Protein AF-A0A5C7KZ24-F1 (afdb_monomer_lite)

pLDDT: mean 74.96, std 17.23, range [33.22, 96.62]

Radius of gyration: 14.57 Å; chains: 1; bounding box: 36×38×44 Å

Sequence (135 aa):
MTCDTPQAEVAQVVAQASEWWYISRRVARPVKNMIWTRPRSLPNDPIPPRANAVFEVMHLDLKQLAEVFGSAEDQPSHYTDLGGCDIDNEEKWAKLAEFTGKVIHLIYYSDQMQVGTWTELAVYHPDGRVEKKQK

Secondary structure (DSSP, 8-state):
------HHHHHHHHHH-SEEEEE---SSS----EEESS----TTSPPPPBHHHHHHHTT--HHHHHHHHT--TT----GGG-S---TT-HHHHHHHHHHHT-EEEEEEEE-TTSS-EEEEEEEE-TTS-EEE---

Structure (mmCIF, N/CA/C/O backbone):
data_AF-A0A5C7KZ24-F1
#
_entry.id   AF-A0A5C7KZ24-F1
#
loop_
_atom_site.group_PDB
_atom_site.id
_atom_site.type_symbol
_atom_site.label_atom_id
_atom_site.label_alt_id
_atom_site.label_comp_id
_atom_site.label_asym_id
_atom_site.label_entity_id
_atom_site.label_seq_id
_atom_site.pdbx_PDB_ins_code
_atom_site.Cartn_x
_atom_site.Cartn_y
_atom_site.Cartn_z
_atom_site.occupancy
_atom_site.B_iso_or_equiv
_atom_site.auth_seq_id
_atom_site.auth_comp_id
_atom_site.auth_asym_id
_atom_site.auth_atom_id
_atom_site.pdbx_PDB_model_num
ATOM 1 N N . MET A 1 1 ? 11.135 -7.650 -29.424 1.00 33.22 1 MET A N 1
ATOM 2 C CA . MET A 1 1 ? 9.804 -7.115 -29.075 1.00 33.22 1 MET A CA 1
ATOM 3 C C . MET A 1 1 ? 9.648 -7.263 -27.574 1.00 33.22 1 MET A C 1
ATOM 5 O O . MET A 1 1 ? 9.339 -8.350 -27.112 1.00 33.22 1 MET A O 1
ATOM 9 N N . THR A 1 2 ? 9.999 -6.235 -26.805 1.00 37.22 2 THR A N 1
ATOM 10 C CA . THR A 1 2 ? 9.707 -6.197 -25.370 1.00 37.22 2 THR A CA 1
ATOM 11 C C . THR A 1 2 ? 8.278 -5.703 -25.228 1.00 37.22 2 THR A C 1
ATOM 13 O O . THR A 1 2 ? 7.952 -4.605 -25.669 1.00 37.22 2 THR A O 1
ATOM 16 N N . CYS A 1 3 ? 7.401 -6.553 -24.700 1.00 37.22 3 CYS A N 1
ATOM 17 C CA . CYS A 1 3 ? 6.069 -6.149 -24.275 1.00 37.22 3 CYS A CA 1
ATOM 18 C C . CYS A 1 3 ? 6.223 -5.244 -23.047 1.00 37.22 3 CYS A C 1
ATOM 20 O O . CYS A 1 3 ? 6.086 -5.700 -21.915 1.00 37.22 3 CYS A O 1
ATOM 22 N N . ASP A 1 4 ? 6.558 -3.973 -23.271 1.00 44.28 4 ASP A N 1
ATOM 23 C CA . ASP A 1 4 ? 6.357 -2.909 -22.294 1.00 44.28 4 ASP A CA 1
ATOM 24 C C . ASP A 1 4 ? 4.848 -2.771 -22.103 1.00 44.28 4 ASP A C 1
ATOM 26 O O . ASP A 1 4 ? 4.179 -2.018 -22.807 1.00 44.28 4 ASP A O 1
ATOM 30 N N . THR A 1 5 ? 4.291 -3.573 -21.195 1.00 55.22 5 THR A N 1
ATOM 31 C CA . THR A 1 5 ? 2.925 -3.346 -20.723 1.00 55.22 5 THR A CA 1
ATOM 32 C C . THR A 1 5 ? 2.914 -1.933 -20.142 1.00 55.22 5 THR A C 1
ATOM 34 O O . THR A 1 5 ? 3.712 -1.662 -19.234 1.00 55.22 5 THR A O 1
ATOM 37 N N . PRO A 1 6 ? 2.099 -1.006 -20.673 1.00 67.69 6 PRO A N 1
ATOM 38 C CA . PRO A 1 6 ? 2.068 0.362 -20.189 1.00 67.69 6 PRO A CA 1
ATOM 39 C C . PRO A 1 6 ? 1.870 0.368 -18.674 1.00 67.69 6 PRO A C 1
ATOM 41 O O . PRO A 1 6 ? 0.992 -0.315 -18.151 1.00 67.69 6 PRO A O 1
ATOM 44 N N . GLN A 1 7 ? 2.669 1.155 -17.952 1.00 72.62 7 GLN A N 1
ATOM 45 C CA . GLN A 1 7 ? 2.581 1.269 -16.488 1.00 72.62 7 GLN A CA 1
ATOM 46 C C . GLN A 1 7 ? 1.152 1.589 -15.999 1.00 72.62 7 GLN A C 1
ATOM 48 O O . GLN A 1 7 ? 0.791 1.204 -14.891 1.00 72.62 7 GLN A O 1
ATOM 53 N N . ALA A 1 8 ? 0.333 2.230 -16.840 1.00 73.81 8 ALA A N 1
ATOM 54 C CA . ALA A 1 8 ? -1.083 2.489 -16.590 1.00 73.81 8 ALA A CA 1
ATOM 55 C C . ALA A 1 8 ? -1.947 1.212 -16.544 1.00 73.81 8 ALA A C 1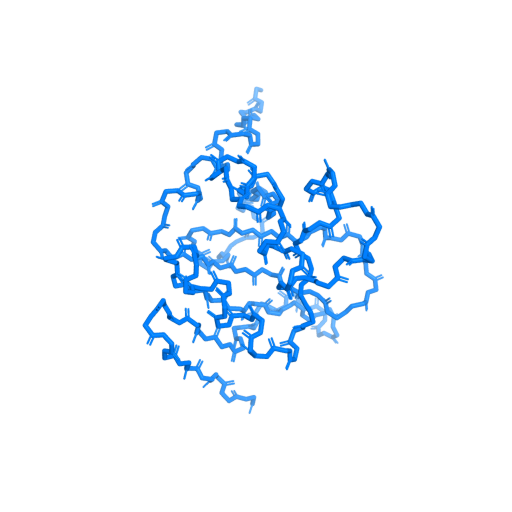
ATOM 57 O O . ALA A 1 8 ? -2.790 1.083 -15.661 1.00 73.81 8 ALA A O 1
ATOM 58 N N . GLU A 1 9 ? -1.720 0.239 -17.433 1.00 82.38 9 GLU A N 1
ATOM 59 C CA . GLU A 1 9 ? -2.468 -1.028 -17.431 1.00 82.38 9 GLU A CA 1
ATOM 60 C C . GLU A 1 9 ? -2.136 -1.855 -16.185 1.00 82.38 9 GLU A C 1
ATOM 62 O O . GLU A 1 9 ? -3.025 -2.401 -15.532 1.00 82.38 9 GLU A O 1
ATOM 67 N N . VAL A 1 10 ? -0.860 -1.884 -15.789 1.00 84.94 10 VAL A N 1
ATOM 68 C CA . VAL A 1 10 ? -0.446 -2.580 -14.563 1.00 84.94 10 VAL A CA 1
ATOM 69 C C . VAL A 1 10 ? -0.987 -1.866 -13.318 1.00 84.94 10 VAL A C 1
ATOM 71 O O . VAL A 1 10 ? -1.427 -2.527 -12.378 1.00 84.94 10 VAL A O 1
ATOM 74 N N . ALA A 1 11 ? -1.024 -0.528 -13.317 1.00 87.62 11 ALA A N 1
ATOM 75 C CA . ALA A 1 11 ? -1.650 0.255 -12.251 1.00 87.62 11 ALA A CA 1
ATOM 76 C C . ALA A 1 11 ? -3.149 -0.041 -12.119 1.00 87.62 11 ALA A C 1
ATOM 78 O O . ALA A 1 11 ? -3.628 -0.193 -11.000 1.00 87.62 11 ALA A O 1
ATOM 79 N N . GLN A 1 12 ? -3.869 -0.209 -13.233 1.00 90.44 12 GLN A N 1
ATOM 80 C CA . GLN A 1 12 ? -5.284 -0.586 -13.231 1.00 90.44 12 GLN A CA 1
ATOM 81 C C . GLN A 1 12 ? -5.524 -1.961 -12.603 1.00 90.44 12 GLN A C 1
ATOM 83 O O . GLN A 1 12 ? -6.438 -2.110 -11.790 1.00 90.44 12 GLN A O 1
ATOM 88 N N . VAL A 1 13 ? -4.692 -2.950 -12.936 1.00 90.75 13 VAL A N 1
ATOM 89 C CA . VAL A 1 13 ? -4.774 -4.293 -12.339 1.00 90.75 13 VAL A CA 1
ATOM 90 C C . VAL A 1 13 ? -4.512 -4.232 -10.834 1.00 90.75 13 VAL A C 1
ATOM 92 O O . VAL A 1 13 ? -5.264 -4.803 -10.047 1.00 90.75 13 VAL A O 1
ATOM 95 N N . VAL A 1 14 ? -3.476 -3.501 -10.415 1.00 90.94 14 VAL A N 1
ATOM 96 C CA . VAL A 1 14 ? -3.149 -3.337 -8.992 1.00 90.94 14 VAL A CA 1
ATOM 97 C C . VAL A 1 14 ? -4.254 -2.583 -8.245 1.00 90.94 14 VAL A C 1
ATOM 99 O O . VAL A 1 14 ? -4.647 -3.000 -7.159 1.00 90.94 14 VAL A O 1
ATOM 102 N N . ALA A 1 15 ? -4.821 -1.530 -8.836 1.00 91.69 15 ALA A N 1
ATOM 103 C CA . ALA A 1 15 ? -5.935 -0.768 -8.272 1.00 91.69 15 ALA A CA 1
ATOM 104 C C . ALA A 1 15 ? -7.182 -1.634 -8.017 1.00 91.69 15 ALA A C 1
ATOM 106 O O . ALA A 1 15 ? -7.913 -1.409 -7.051 1.00 91.69 15 ALA A O 1
ATOM 107 N N . GLN A 1 16 ? -7.423 -2.642 -8.858 1.00 93.62 16 GLN A N 1
ATOM 108 C CA . GLN A 1 16 ? -8.560 -3.558 -8.729 1.00 93.62 16 GLN A CA 1
ATOM 109 C C . GLN A 1 16 ? -8.308 -4.709 -7.746 1.00 93.62 16 GLN A C 1
ATOM 111 O O . GLN A 1 16 ? -9.269 -5.267 -7.220 1.00 93.62 16 GLN A O 1
ATOM 116 N N . ALA A 1 17 ? -7.050 -5.048 -7.456 1.00 94.00 17 ALA A N 1
ATOM 117 C CA . ALA A 1 17 ? -6.717 -6.116 -6.517 1.00 94.00 17 ALA A CA 1
ATOM 118 C C . ALA A 1 17 ? -7.213 -5.801 -5.097 1.00 94.00 17 ALA A C 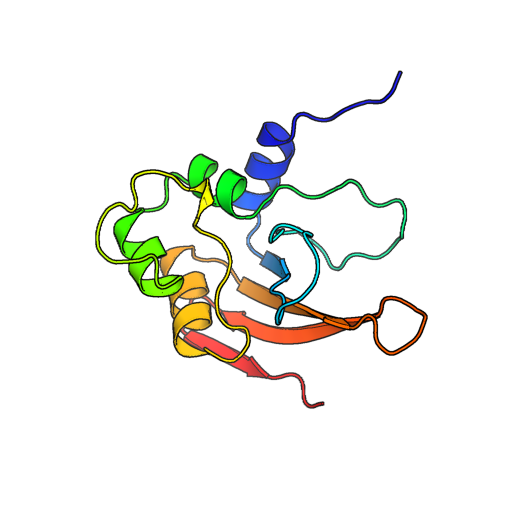1
ATOM 120 O O . ALA A 1 17 ? -7.207 -4.644 -4.683 1.00 94.00 17 ALA A O 1
ATOM 121 N N . SER A 1 18 ? -7.640 -6.818 -4.348 1.00 94.56 18 SER A N 1
ATOM 122 C CA . SER A 1 18 ? -8.035 -6.689 -2.935 1.00 94.56 18 SER A CA 1
ATOM 123 C C . SER A 1 18 ? -6.839 -6.618 -1.984 1.00 94.56 18 SER A C 1
ATOM 125 O O . SER A 1 18 ? -6.961 -6.084 -0.884 1.00 94.56 18 SER A O 1
ATOM 127 N N . GLU A 1 19 ? -5.692 -7.144 -2.413 1.00 95.12 19 GLU A N 1
ATOM 128 C CA . GLU A 1 19 ? -4.468 -7.263 -1.622 1.00 95.12 19 GLU A CA 1
ATOM 129 C C . GLU A 1 19 ? -3.306 -6.553 -2.316 1.00 95.12 19 GLU A C 1
ATOM 131 O O . GLU A 1 19 ? -3.078 -6.714 -3.521 1.00 95.12 19 GLU A O 1
ATOM 136 N N . TRP A 1 20 ? -2.570 -5.770 -1.534 1.00 93.50 20 TRP A N 1
ATOM 137 C CA . TRP A 1 20 ? -1.458 -4.937 -1.959 1.00 93.50 20 TRP A CA 1
ATOM 138 C C . TRP A 1 20 ? -0.197 -5.301 -1.195 1.00 93.50 20 TRP A C 1
ATOM 140 O O . TRP A 1 20 ? -0.142 -5.155 0.019 1.00 93.50 20 TRP A O 1
ATOM 150 N N . TRP A 1 21 ? 0.861 -5.671 -1.908 1.00 90.88 21 TRP A N 1
ATOM 151 C CA . TRP A 1 21 ? 2.204 -5.764 -1.341 1.00 90.88 21 TRP A CA 1
ATOM 152 C C . TRP A 1 21 ? 2.893 -4.438 -1.585 1.00 90.88 21 TRP A C 1
ATOM 154 O O . TRP A 1 21 ? 3.238 -4.116 -2.718 1.00 90.88 21 TRP A O 1
ATOM 164 N N . TYR A 1 22 ? 3.029 -3.644 -0.532 1.00 89.00 22 TYR A N 1
ATOM 165 C CA . TYR A 1 22 ? 3.473 -2.264 -0.605 1.00 89.00 22 TYR A CA 1
ATOM 166 C C . TYR A 1 22 ? 4.897 -2.155 -0.079 1.00 89.00 22 TYR A C 1
ATOM 168 O O . TYR A 1 22 ? 5.145 -2.414 1.097 1.00 89.00 22 TYR A O 1
ATOM 176 N N . ILE A 1 23 ? 5.842 -1.715 -0.911 1.00 81.75 23 ILE A N 1
ATOM 177 C CA . ILE A 1 23 ? 7.179 -1.388 -0.401 1.00 81.75 23 ILE A CA 1
ATOM 178 C C . ILE A 1 23 ? 7.205 0.044 0.097 1.00 81.75 23 ILE A C 1
ATOM 180 O O . ILE A 1 23 ? 7.054 0.976 -0.698 1.00 81.75 23 ILE A O 1
ATOM 184 N N . SER A 1 24 ? 7.530 0.196 1.379 1.00 69.81 24 SER A N 1
ATOM 185 C CA . SER A 1 24 ? 8.022 1.454 1.934 1.00 69.81 24 SER A CA 1
ATOM 186 C C . SER A 1 24 ? 9.515 1.354 2.232 1.00 69.81 24 SER A C 1
ATOM 188 O O . SER A 1 24 ? 10.034 0.284 2.563 1.00 69.81 24 SER A O 1
ATOM 190 N N . ARG A 1 25 ? 10.247 2.463 2.101 1.00 62.12 25 ARG A N 1
ATOM 191 C CA . ARG A 1 25 ? 11.687 2.497 2.386 1.00 62.12 25 ARG A CA 1
ATOM 192 C C . ARG A 1 25 ? 12.023 3.483 3.491 1.00 62.12 25 ARG A C 1
ATOM 194 O O . ARG A 1 25 ? 11.719 4.665 3.384 1.00 62.12 25 ARG A O 1
ATOM 201 N N . ARG A 1 26 ? 12.788 3.007 4.480 1.00 53.22 26 ARG A N 1
ATOM 202 C CA . ARG A 1 26 ? 13.653 3.853 5.311 1.00 53.22 26 ARG A CA 1
ATOM 203 C C . ARG A 1 26 ? 14.822 4.301 4.427 1.00 53.22 26 ARG A C 1
ATOM 205 O O . ARG A 1 26 ? 15.693 3.500 4.141 1.00 53.22 26 ARG A O 1
ATOM 212 N N . VAL A 1 27 ? 14.767 5.520 3.892 1.00 47.69 27 VAL A N 1
ATOM 213 C CA . VAL A 1 27 ? 15.916 6.391 3.548 1.00 47.69 27 VAL A CA 1
ATOM 214 C C . VAL A 1 27 ? 17.179 5.701 2.956 1.00 47.69 27 VAL A C 1
ATOM 216 O O . VAL A 1 27 ? 17.918 5.096 3.717 1.00 47.69 27 VAL A O 1
ATOM 219 N N . ALA A 1 28 ? 17.464 5.848 1.637 1.00 35.00 28 ALA A N 1
ATOM 220 C CA . ALA A 1 28 ? 18.839 5.999 1.051 1.00 35.00 28 ALA A CA 1
ATOM 221 C C . ALA A 1 28 ? 19.027 5.666 -0.460 1.00 35.00 28 ALA A C 1
ATOM 223 O O . ALA A 1 28 ? 20.090 5.943 -1.010 1.00 35.00 28 ALA A O 1
ATOM 224 N N . ARG A 1 29 ? 18.056 5.099 -1.193 1.00 41.53 29 ARG A N 1
ATOM 225 C CA . ARG A 1 29 ? 18.179 4.881 -2.669 1.00 41.53 29 ARG A CA 1
ATOM 226 C C . ARG A 1 29 ? 16.982 5.473 -3.434 1.00 41.53 29 ARG A C 1
ATOM 228 O O . ARG A 1 29 ? 15.983 5.736 -2.782 1.00 41.53 29 ARG A O 1
ATOM 235 N N . PRO A 1 30 ? 16.977 5.627 -4.767 1.00 46.75 30 PRO A N 1
ATOM 236 C CA . PRO A 1 30 ? 15.844 6.176 -5.537 1.00 46.75 30 PRO A CA 1
ATOM 237 C C . PRO A 1 30 ? 14.787 5.144 -6.011 1.00 46.75 30 PRO A C 1
ATOM 239 O O . PRO A 1 30 ? 14.124 5.353 -7.024 1.00 46.75 30 PRO A O 1
ATOM 242 N N . VAL A 1 31 ? 14.598 4.011 -5.327 1.00 50.66 31 VAL A N 1
ATOM 243 C CA . VAL A 1 31 ? 13.510 3.053 -5.639 1.00 50.66 31 VAL A CA 1
ATOM 244 C C . VAL A 1 31 ? 12.128 3.605 -5.225 1.00 50.66 31 VAL A C 1
ATOM 246 O O . VAL A 1 31 ? 11.688 3.506 -4.083 1.00 50.66 31 VAL A O 1
ATOM 249 N N . LYS A 1 32 ? 11.434 4.253 -6.151 1.00 68.44 32 LYS A N 1
ATOM 250 C CA . LYS A 1 32 ? 10.086 4.809 -5.934 1.00 68.44 32 LYS A CA 1
ATOM 251 C C . LYS A 1 32 ? 9.155 3.759 -5.296 1.00 68.44 32 LYS A C 1
ATOM 253 O O . LYS A 1 32 ? 9.312 2.576 -5.583 1.00 68.44 32 LYS A O 1
ATOM 258 N N . ASN A 1 33 ? 8.250 4.171 -4.404 1.00 79.50 33 ASN A N 1
ATOM 259 C CA . ASN A 1 33 ? 7.338 3.243 -3.725 1.00 79.50 33 ASN A CA 1
ATOM 260 C C . ASN A 1 33 ? 6.451 2.534 -4.751 1.00 79.50 33 ASN A C 1
ATOM 262 O O . ASN A 1 33 ? 5.997 3.150 -5.720 1.00 79.50 33 ASN A O 1
ATOM 266 N N . MET A 1 34 ? 6.249 1.238 -4.558 1.00 84.06 34 MET A N 1
ATOM 267 C CA . MET A 1 34 ? 5.643 0.346 -5.544 1.00 84.06 34 MET A CA 1
ATOM 268 C C . MET A 1 34 ? 4.653 -0.592 -4.868 1.00 84.06 34 MET A C 1
ATOM 270 O O . MET A 1 34 ? 4.830 -0.934 -3.696 1.00 84.06 34 MET A O 1
ATOM 274 N N . ILE A 1 35 ? 3.646 -1.008 -5.633 1.00 87.88 35 ILE A N 1
ATOM 275 C CA . ILE A 1 35 ? 2.575 -1.887 -5.168 1.00 87.88 35 ILE A CA 1
ATOM 276 C C . ILE A 1 35 ? 2.468 -3.090 -6.107 1.00 87.88 35 ILE A C 1
ATOM 278 O O . ILE A 1 35 ? 2.376 -2.926 -7.323 1.00 87.88 35 ILE A O 1
ATOM 282 N N . TRP A 1 36 ? 2.460 -4.296 -5.541 1.00 88.06 36 TRP A N 1
ATOM 283 C CA . TRP A 1 36 ? 2.203 -5.546 -6.260 1.00 88.06 36 TRP A CA 1
ATOM 284 C C . TRP A 1 36 ? 0.865 -6.149 -5.846 1.00 88.06 36 TRP A C 1
ATOM 286 O O . TRP A 1 36 ? 0.335 -5.842 -4.783 1.00 88.06 36 TRP A O 1
ATOM 296 N N . THR A 1 37 ? 0.385 -7.087 -6.661 1.00 88.12 37 THR A N 1
ATOM 297 C CA . THR A 1 37 ? -0.750 -7.974 -6.361 1.00 88.12 37 THR A CA 1
ATOM 298 C C . THR A 1 37 ? -0.329 -9.347 -5.832 1.00 88.12 37 THR A C 1
ATOM 300 O O . THR A 1 37 ? -1.169 -10.231 -5.695 1.00 88.12 37 THR A O 1
ATOM 303 N N . ARG A 1 38 ? 0.973 -9.569 -5.603 1.00 83.31 38 ARG A N 1
ATOM 304 C CA . ARG A 1 38 ? 1.519 -10.803 -5.022 1.00 83.31 38 ARG A CA 1
ATOM 305 C C . ARG A 1 38 ? 2.906 -10.565 -4.414 1.00 83.31 38 ARG A C 1
ATOM 307 O O . ARG A 1 38 ? 3.582 -9.622 -4.840 1.00 83.31 38 ARG A O 1
ATOM 314 N N . PRO A 1 39 ? 3.388 -11.432 -3.503 1.00 75.81 39 PRO A N 1
ATOM 315 C CA . PRO A 1 39 ? 4.763 -11.370 -3.024 1.00 75.81 39 PRO A CA 1
ATOM 316 C C . PRO A 1 39 ? 5.733 -11.506 -4.202 1.00 75.81 39 PRO A C 1
ATOM 318 O O . PRO A 1 39 ? 5.604 -12.427 -5.019 1.00 75.81 39 PRO A O 1
ATOM 321 N N . ARG A 1 40 ? 6.718 -10.605 -4.301 1.00 68.06 40 ARG A N 1
ATOM 322 C CA . ARG A 1 40 ? 7.727 -10.681 -5.364 1.00 68.06 40 ARG A CA 1
ATOM 323 C C . ARG A 1 40 ? 8.521 -11.971 -5.203 1.00 68.06 40 ARG A C 1
ATOM 325 O O . ARG A 1 40 ? 9.186 -12.171 -4.191 1.00 68.06 40 ARG A O 1
ATOM 332 N N . SER A 1 41 ? 8.439 -12.839 -6.202 1.00 57.97 41 SER A N 1
ATOM 333 C CA . SER A 1 41 ? 8.986 -14.192 -6.111 1.00 57.97 41 SER A CA 1
ATOM 334 C C . SER A 1 41 ? 10.315 -14.306 -6.854 1.00 57.97 41 SER A C 1
ATOM 336 O O . SER A 1 41 ? 11.130 -15.153 -6.504 1.00 57.97 41 SER A O 1
ATOM 338 N N . LEU A 1 42 ? 10.556 -13.469 -7.878 1.00 54.81 42 LEU A N 1
ATOM 339 C CA . LEU A 1 42 ? 11.712 -13.623 -8.764 1.00 54.81 42 LEU A CA 1
ATOM 340 C C . LEU A 1 42 ? 12.351 -12.282 -9.184 1.00 54.81 42 LEU A C 1
ATOM 342 O O . LEU A 1 42 ? 11.668 -11.260 -9.322 1.00 54.81 42 LEU A O 1
ATOM 346 N N . PRO A 1 43 ? 13.672 -12.271 -9.462 1.00 57.38 43 PRO A N 1
ATOM 347 C CA . PRO A 1 43 ? 14.361 -11.098 -10.006 1.00 57.38 43 PRO A CA 1
ATOM 348 C C . PRO A 1 43 ? 13.806 -10.654 -11.372 1.00 57.38 43 PRO A C 1
ATOM 350 O O . PRO A 1 43 ? 13.886 -9.469 -11.683 1.00 57.38 43 PRO A O 1
ATOM 353 N N . ASN A 1 44 ? 13.172 -11.567 -12.119 1.00 63.19 44 ASN A N 1
ATOM 354 C CA . ASN A 1 44 ? 12.608 -11.335 -13.454 1.00 63.19 44 ASN A CA 1
ATOM 355 C C . ASN A 1 44 ? 11.111 -10.971 -13.457 1.00 63.19 44 ASN A C 1
ATOM 357 O O . ASN A 1 44 ? 10.516 -10.899 -14.531 1.00 63.19 44 ASN A O 1
ATOM 361 N N . ASP A 1 45 ? 10.480 -10.780 -12.292 1.00 67.12 45 ASP A N 1
ATOM 362 C CA . ASP A 1 45 ? 9.093 -10.303 -12.253 1.00 67.12 45 ASP A CA 1
ATOM 363 C C . ASP A 1 45 ? 8.988 -8.908 -12.911 1.00 67.12 45 ASP A C 1
ATOM 365 O O . ASP A 1 45 ? 9.902 -8.090 -12.735 1.00 67.12 45 ASP A O 1
ATOM 369 N N . PRO A 1 46 ? 7.888 -8.610 -13.637 1.00 70.19 46 PRO A N 1
ATOM 370 C CA . PRO A 1 46 ? 7.653 -7.287 -14.204 1.00 70.19 46 PRO A CA 1
ATOM 371 C C . PRO A 1 46 ? 7.808 -6.190 -13.152 1.00 70.19 46 PRO A C 1
ATOM 373 O O . PRO A 1 46 ? 7.426 -6.364 -11.990 1.00 70.19 46 PRO A O 1
ATOM 376 N N . ILE A 1 47 ? 8.355 -5.044 -13.566 1.00 75.31 47 ILE A N 1
ATOM 377 C CA . ILE A 1 47 ? 8.444 -3.877 -12.687 1.00 75.31 47 ILE A CA 1
ATOM 378 C C . ILE A 1 47 ? 7.006 -3.445 -12.363 1.00 75.31 47 ILE A C 1
ATOM 380 O O . ILE A 1 47 ? 6.262 -3.107 -13.288 1.00 75.31 47 ILE A O 1
ATOM 384 N N . PRO A 1 48 ? 6.593 -3.463 -11.085 1.00 80.31 48 PRO A N 1
ATOM 385 C CA . PRO A 1 48 ? 5.246 -3.056 -10.699 1.00 80.31 48 PRO A CA 1
ATOM 386 C C . PRO A 1 48 ? 5.022 -1.560 -10.968 1.00 80.31 48 PRO A C 1
ATOM 388 O O . PRO A 1 48 ? 5.985 -0.798 -11.135 1.00 80.31 48 PRO A O 1
ATOM 391 N N . PRO A 1 49 ? 3.762 -1.108 -10.935 1.00 86.56 49 PRO A N 1
ATOM 392 C CA . PRO A 1 49 ? 3.466 0.305 -10.962 1.00 86.56 49 PRO A CA 1
ATOM 393 C C . PRO A 1 49 ? 3.967 0.970 -9.682 1.00 86.56 49 PRO A C 1
ATOM 395 O O . PRO A 1 49 ? 4.072 0.376 -8.601 1.00 86.56 49 PRO A O 1
ATOM 398 N N . ARG A 1 50 ? 4.240 2.262 -9.805 1.00 84.75 50 ARG A N 1
ATOM 399 C CA . ARG A 1 50 ? 4.457 3.115 -8.642 1.00 84.75 50 ARG A CA 1
ATOM 400 C C . ARG A 1 50 ? 3.140 3.334 -7.908 1.00 84.75 50 ARG A C 1
ATOM 402 O O . ARG A 1 50 ? 2.095 3.446 -8.545 1.00 84.75 50 ARG A O 1
ATOM 409 N N . ALA A 1 51 ? 3.213 3.482 -6.589 1.00 85.50 51 ALA A N 1
ATOM 410 C CA . ALA A 1 51 ? 2.041 3.737 -5.756 1.00 85.50 51 ALA A CA 1
ATOM 411 C C . ALA A 1 51 ? 1.241 4.963 -6.228 1.00 85.50 51 ALA A C 1
ATOM 413 O O . ALA A 1 51 ? 0.022 4.899 -6.332 1.00 85.50 51 ALA A O 1
ATOM 414 N N . ASN A 1 52 ? 1.930 6.037 -6.626 1.00 82.50 52 ASN A N 1
ATOM 415 C CA . ASN A 1 52 ? 1.287 7.253 -7.115 1.00 82.50 52 ASN A CA 1
ATOM 416 C C . ASN A 1 52 ? 0.415 7.029 -8.364 1.00 82.50 52 ASN A C 1
ATOM 418 O O . ASN A 1 52 ? -0.669 7.591 -8.453 1.00 82.50 52 ASN A O 1
ATOM 422 N N . ALA A 1 53 ? 0.852 6.171 -9.291 1.00 85.06 53 ALA A N 1
ATOM 423 C CA . ALA A 1 53 ? 0.073 5.821 -10.479 1.00 85.06 53 ALA A CA 1
ATOM 424 C C . ALA A 1 53 ? -1.161 4.974 -10.126 1.00 85.06 53 ALA A C 1
ATOM 426 O O . ALA A 1 53 ? -2.216 5.135 -10.730 1.00 85.06 53 ALA A O 1
ATOM 427 N N . VAL A 1 54 ? -1.049 4.090 -9.128 1.00 89.12 54 VAL A N 1
ATOM 428 C CA . VAL A 1 54 ? -2.195 3.315 -8.621 1.00 89.12 54 VAL A CA 1
ATOM 429 C C . VAL A 1 54 ? -3.225 4.247 -7.984 1.00 89.12 54 VAL A C 1
ATOM 431 O O . VAL A 1 54 ? -4.414 4.127 -8.263 1.00 89.12 54 VAL A O 1
ATOM 434 N N . PHE A 1 55 ? -2.774 5.203 -7.171 1.00 88.12 55 PHE A N 1
ATOM 435 C CA . PHE A 1 55 ? -3.653 6.174 -6.521 1.00 88.12 55 PHE A CA 1
ATOM 436 C C . PHE A 1 55 ? -4.374 7.075 -7.526 1.00 88.12 55 PHE A C 1
ATOM 438 O O . PHE A 1 55 ? -5.569 7.320 -7.373 1.00 88.12 55 PHE A O 1
ATOM 445 N N . GLU A 1 56 ? -3.668 7.504 -8.574 1.00 85.88 56 GLU A N 1
ATOM 446 C CA . GLU A 1 56 ? -4.234 8.286 -9.673 1.00 85.88 56 GLU A CA 1
ATOM 447 C C . GLU A 1 56 ? -5.339 7.519 -10.410 1.00 85.88 56 GLU A C 1
ATOM 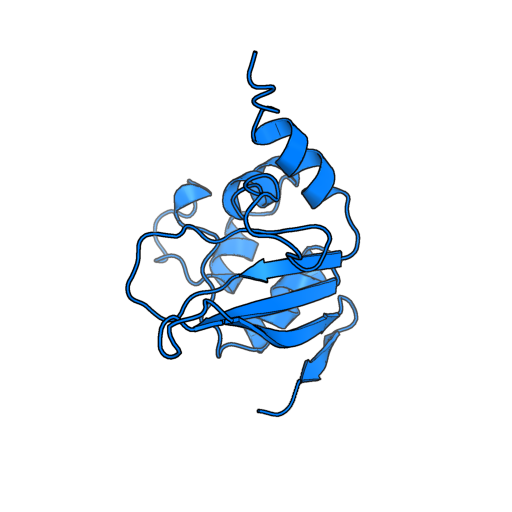449 O O . GLU A 1 56 ? -6.429 8.054 -10.606 1.00 85.88 56 GLU A O 1
ATOM 454 N N . VAL A 1 57 ? -5.099 6.246 -10.745 1.00 90.25 57 VAL A N 1
ATOM 455 C CA . VAL A 1 57 ? -6.091 5.371 -11.397 1.00 90.25 57 VAL A CA 1
ATOM 456 C C . VAL A 1 57 ? -7.309 5.109 -10.508 1.00 90.25 57 VAL A C 1
ATOM 458 O O . VAL A 1 57 ? -8.429 4.989 -10.997 1.00 90.25 57 VAL A O 1
ATOM 461 N N . MET A 1 58 ? -7.107 5.023 -9.194 1.00 90.12 58 MET A N 1
ATOM 462 C CA . MET A 1 58 ? -8.195 4.872 -8.228 1.00 90.12 58 MET A CA 1
ATOM 463 C C . MET A 1 58 ? -8.965 6.170 -7.964 1.00 90.12 58 MET A C 1
ATOM 465 O O . MET A 1 58 ? -9.972 6.123 -7.260 1.00 90.12 58 MET A O 1
ATOM 469 N N . HIS A 1 59 ? -8.508 7.308 -8.498 1.00 89.00 59 HIS A N 1
ATOM 470 C CA . HIS A 1 59 ? -9.065 8.632 -8.217 1.00 89.00 59 HIS A CA 1
ATOM 471 C C . HIS A 1 59 ? -9.178 8.920 -6.711 1.00 89.00 59 HIS A C 1
ATOM 473 O O . HIS A 1 59 ? -10.180 9.462 -6.244 1.00 89.00 59 HIS A O 1
ATOM 479 N N . LEU A 1 60 ? -8.155 8.525 -5.945 1.00 86.38 60 LEU A N 1
ATOM 480 C CA . LEU A 1 60 ? -8.135 8.724 -4.498 1.00 86.38 60 LEU A CA 1
ATOM 481 C C . LEU A 1 60 ? -8.080 10.214 -4.150 1.00 86.38 60 LEU A C 1
ATOM 483 O O . LEU A 1 60 ? -7.461 11.021 -4.841 1.00 86.38 60 LEU A O 1
ATOM 487 N N . ASP A 1 61 ? -8.712 10.591 -3.045 1.00 85.69 61 ASP A N 1
ATOM 488 C CA . ASP A 1 61 ? -8.713 11.980 -2.611 1.00 85.69 61 ASP A CA 1
ATOM 489 C C . ASP A 1 61 ? -7.300 12.412 -2.172 1.00 85.69 61 ASP A C 1
ATOM 491 O O . ASP A 1 61 ? -6.690 11.838 -1.264 1.00 85.69 61 ASP A O 1
ATOM 495 N N . LEU A 1 62 ? -6.764 13.440 -2.836 1.00 79.38 62 LEU A N 1
ATOM 496 C CA . LEU A 1 62 ? -5.408 13.942 -2.598 1.00 79.38 62 LEU A CA 1
ATOM 497 C C . LEU A 1 62 ? -5.227 14.508 -1.184 1.00 79.38 62 LEU A C 1
ATOM 499 O O . LEU A 1 62 ? -4.131 14.422 -0.634 1.00 79.38 62 LEU A O 1
ATOM 503 N N . LYS A 1 63 ? -6.285 15.054 -0.574 1.00 80.94 63 LYS A N 1
ATOM 504 C CA . LYS A 1 63 ? -6.248 15.562 0.799 1.00 80.94 63 LYS A CA 1
ATOM 505 C C . LYS A 1 63 ? -6.193 14.404 1.799 1.00 80.94 63 LYS A C 1
ATOM 507 O O . LYS A 1 63 ? -5.376 14.443 2.713 1.00 80.94 63 LYS A O 1
ATOM 512 N N . GLN A 1 64 ? -6.973 13.343 1.594 1.00 81.50 64 GLN A N 1
ATOM 513 C CA . GLN A 1 64 ? -6.892 12.128 2.418 1.00 81.50 64 GLN A CA 1
ATOM 514 C C . GLN A 1 64 ? -5.520 11.454 2.300 1.00 81.50 64 GLN A C 1
ATOM 516 O O . GLN A 1 64 ? -4.916 11.060 3.299 1.00 81.50 64 GLN A O 1
ATOM 521 N N . LEU A 1 65 ? -4.976 11.377 1.083 1.00 81.44 65 LEU A N 1
ATOM 522 C CA . LEU A 1 65 ? -3.621 10.877 0.865 1.00 81.44 65 LEU A CA 1
ATOM 523 C C . LEU A 1 65 ? -2.566 11.762 1.542 1.00 81.44 65 LEU A C 1
ATOM 525 O O . LEU A 1 65 ? -1.601 11.232 2.087 1.00 81.44 65 LEU A O 1
ATOM 529 N N . ALA A 1 66 ? -2.736 13.085 1.544 1.00 78.00 66 ALA A N 1
ATOM 530 C CA . ALA A 1 66 ? -1.844 14.007 2.243 1.00 78.00 66 ALA A CA 1
ATOM 531 C C . ALA A 1 66 ? -1.850 13.785 3.764 1.00 78.00 66 ALA A C 1
ATOM 533 O O . ALA A 1 66 ? -0.786 13.802 4.381 1.00 78.00 66 ALA A O 1
ATOM 534 N N . GLU A 1 67 ? -3.006 13.497 4.369 1.00 79.25 67 GLU A N 1
ATOM 535 C CA . GLU A 1 67 ? -3.105 13.142 5.794 1.00 79.25 67 GLU A CA 1
ATOM 536 C C . GLU A 1 67 ? -2.354 11.839 6.113 1.00 79.25 67 GLU A C 1
ATOM 538 O O . GLU A 1 67 ? -1.690 11.722 7.150 1.00 79.25 67 GLU A O 1
ATOM 543 N N . VAL A 1 68 ? -2.399 10.869 5.194 1.00 81.00 68 VAL A N 1
ATOM 544 C CA . VAL A 1 68 ? -1.649 9.615 5.314 1.00 81.00 68 VAL A CA 1
ATOM 545 C C . VAL A 1 68 ? -0.156 9.827 5.085 1.00 81.00 68 VAL A C 1
ATOM 547 O O . VAL A 1 68 ? 0.652 9.382 5.887 1.00 81.00 68 VAL A O 1
ATOM 550 N N . PHE A 1 69 ? 0.272 10.518 4.037 1.00 77.25 69 PHE A N 1
ATOM 551 C CA . PHE A 1 69 ? 1.692 10.571 3.671 1.00 77.25 69 PHE A CA 1
ATOM 552 C C . PHE A 1 69 ? 2.445 11.766 4.267 1.00 77.25 69 PHE A C 1
ATOM 554 O O . PHE A 1 69 ? 3.667 11.725 4.369 1.00 77.25 69 PHE A O 1
ATOM 561 N N . GLY A 1 70 ? 1.742 12.766 4.799 1.00 63.81 70 GLY A N 1
ATOM 562 C CA . GLY A 1 70 ? 2.340 13.955 5.406 1.00 63.81 70 GLY A CA 1
ATOM 563 C C . GLY A 1 70 ? 2.992 14.891 4.389 1.00 63.81 70 GLY A C 1
ATOM 564 O O . GLY A 1 70 ? 4.073 15.407 4.666 1.00 63.81 70 GLY A O 1
ATOM 565 N N . SER A 1 71 ? 2.379 15.092 3.214 1.00 58.62 71 SER A N 1
ATOM 566 C CA . SER A 1 71 ? 2.865 16.111 2.274 1.00 58.62 71 SER A CA 1
ATOM 567 C C . SER A 1 71 ? 2.844 17.482 2.951 1.00 58.62 71 SER A C 1
ATOM 569 O O . SER A 1 71 ? 1.875 17.799 3.643 1.00 58.62 71 SER A O 1
ATOM 571 N N . ALA A 1 72 ? 3.898 18.280 2.750 1.00 47.25 72 ALA A N 1
ATOM 572 C CA . ALA A 1 72 ? 3.957 19.658 3.229 1.00 47.25 72 ALA A CA 1
ATOM 573 C C . ALA A 1 72 ? 2.664 20.390 2.840 1.00 47.25 72 ALA A C 1
ATOM 575 O O . ALA A 1 72 ? 2.214 20.269 1.701 1.00 47.25 72 ALA A O 1
ATOM 576 N N . GLU A 1 73 ? 2.073 21.088 3.808 1.00 44.19 73 GLU A N 1
ATOM 577 C CA . GLU A 1 73 ? 0.689 21.584 3.828 1.00 44.19 73 GLU A CA 1
ATOM 578 C C . GLU A 1 73 ? 0.269 22.454 2.630 1.00 44.19 73 GLU A C 1
ATOM 580 O O . GLU A 1 73 ? -0.912 22.766 2.498 1.00 44.19 73 GLU A O 1
ATOM 585 N N . ASP A 1 74 ? 1.183 22.819 1.730 1.00 45.31 74 ASP A N 1
ATOM 586 C CA . ASP A 1 74 ? 0.916 23.859 0.750 1.00 45.31 74 ASP A CA 1
ATOM 587 C C . ASP A 1 74 ? 0.374 23.395 -0.602 1.00 45.31 74 ASP A C 1
ATOM 589 O O . ASP A 1 74 ? -0.419 24.145 -1.159 1.00 45.31 74 ASP A O 1
ATOM 593 N N . GLN A 1 75 ? 0.695 22.216 -1.158 1.00 46.62 75 GLN A N 1
ATOM 594 C CA . GLN A 1 75 ? 0.106 21.802 -2.452 1.00 46.62 75 GLN A CA 1
ATOM 595 C C . GLN A 1 75 ? 0.087 20.276 -2.661 1.00 46.62 75 GLN A C 1
ATOM 597 O O . GLN A 1 75 ? 1.024 19.728 -3.239 1.00 46.62 75 GLN A O 1
ATOM 602 N N . PRO A 1 76 ? -1.008 19.568 -2.328 1.00 54.12 76 PRO A N 1
ATOM 603 C CA . PRO A 1 76 ? -1.189 18.167 -2.714 1.00 54.12 76 PRO A CA 1
ATOM 604 C C . PRO A 1 76 ? -1.529 18.005 -4.211 1.00 54.12 76 PRO A C 1
ATOM 606 O O . PRO A 1 76 ? -2.105 16.999 -4.606 1.00 54.12 76 PRO A O 1
ATOM 609 N N . SER A 1 77 ? -1.208 18.986 -5.064 1.00 50.22 77 SER A N 1
ATOM 610 C CA . SER A 1 77 ? -1.659 19.077 -6.462 1.00 50.22 77 SER A CA 1
ATOM 611 C C . SER A 1 77 ? -1.120 17.970 -7.373 1.00 50.22 77 SER A C 1
ATOM 613 O O . SER A 1 77 ? -1.623 17.803 -8.486 1.00 50.22 77 SER A O 1
ATOM 615 N N . HIS A 1 78 ? -0.138 17.185 -6.914 1.00 56.84 78 HIS A N 1
ATOM 616 C CA . HIS A 1 78 ? 0.463 16.114 -7.696 1.00 56.84 78 HIS A CA 1
ATOM 617 C C . HIS A 1 78 ? 0.692 14.843 -6.873 1.00 56.84 78 HIS A C 1
ATOM 619 O O . HIS A 1 78 ? 1.397 14.839 -5.867 1.00 56.84 78 HIS A O 1
ATOM 625 N N . TYR A 1 79 ? 0.195 13.714 -7.387 1.00 54.06 79 TYR A N 1
ATOM 626 C CA . TYR A 1 79 ? 0.463 12.380 -6.843 1.00 54.06 79 TYR A CA 1
ATOM 627 C C . TYR A 1 79 ? 1.961 12.039 -6.757 1.00 54.06 79 TYR A C 1
ATOM 629 O O . TYR A 1 79 ? 2.334 11.127 -6.031 1.00 54.06 79 TYR A O 1
ATOM 637 N N . THR A 1 80 ? 2.835 12.740 -7.488 1.00 56.72 80 THR A N 1
ATOM 638 C CA . THR A 1 80 ? 4.288 12.494 -7.543 1.00 56.72 80 THR A CA 1
ATOM 639 C C . THR A 1 80 ? 4.967 12.506 -6.169 1.00 56.72 80 THR A C 1
ATOM 641 O O . THR A 1 80 ? 5.932 11.762 -5.982 1.00 56.72 80 THR A O 1
ATOM 644 N N . ASP A 1 81 ? 4.435 13.285 -5.223 1.00 55.94 81 ASP A N 1
ATOM 645 C CA . ASP A 1 81 ? 4.959 13.405 -3.855 1.00 55.94 81 ASP A CA 1
ATOM 646 C C . ASP A 1 81 ? 4.270 12.449 -2.863 1.00 55.94 81 ASP A C 1
ATOM 648 O O . ASP A 1 81 ? 4.691 12.316 -1.713 1.00 55.94 81 ASP A O 1
ATOM 652 N N . LEU A 1 82 ? 3.235 11.733 -3.316 1.00 62.31 82 LEU A N 1
ATOM 653 C CA . LEU A 1 82 ? 2.466 10.778 -2.528 1.00 62.31 82 LEU A CA 1
ATOM 654 C C . LEU A 1 82 ? 2.954 9.351 -2.793 1.00 62.31 82 LEU A C 1
ATOM 656 O O . LEU A 1 82 ? 3.228 8.937 -3.920 1.00 62.31 82 LEU A O 1
ATOM 660 N N . GLY A 1 83 ? 3.063 8.572 -1.720 1.00 57.22 83 GLY A N 1
ATOM 661 C CA . GLY A 1 83 ? 3.414 7.157 -1.797 1.00 57.22 83 GLY A CA 1
ATOM 662 C C . GLY A 1 83 ? 4.519 6.719 -0.849 1.00 57.22 83 GLY A C 1
ATOM 663 O O . GLY A 1 83 ? 4.809 5.529 -0.796 1.00 57.22 83 GLY A O 1
ATOM 664 N N . GLY A 1 84 ? 5.146 7.623 -0.100 1.00 60.41 84 GLY A N 1
ATOM 665 C CA . GLY A 1 84 ? 6.034 7.259 1.003 1.00 60.41 84 GLY A CA 1
ATOM 666 C C . GLY A 1 84 ? 5.362 7.548 2.334 1.00 60.41 84 GLY A C 1
ATOM 667 O O . GLY A 1 84 ? 5.211 8.711 2.682 1.00 60.41 84 GLY A O 1
ATOM 668 N N . CYS A 1 85 ? 4.964 6.515 3.075 1.00 61.41 85 CYS A N 1
ATOM 669 C CA . CYS A 1 85 ? 4.655 6.661 4.495 1.00 61.41 85 CYS A C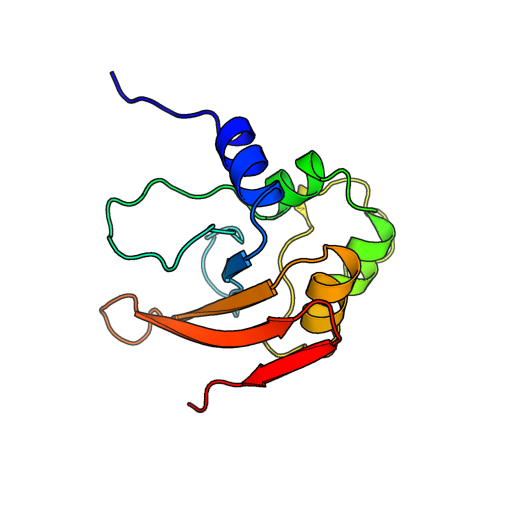A 1
ATOM 670 C C . CYS A 1 85 ? 5.869 6.202 5.295 1.00 61.41 85 CYS A C 1
ATOM 672 O O . CYS A 1 85 ? 6.541 5.243 4.894 1.00 61.41 85 CYS A O 1
ATOM 674 N N . ASP A 1 86 ? 6.130 6.860 6.426 1.00 68.56 86 ASP A N 1
ATOM 675 C CA . ASP A 1 86 ? 7.050 6.316 7.417 1.00 68.56 86 ASP A CA 1
ATOM 676 C C . ASP A 1 86 ? 6.630 4.874 7.729 1.00 68.56 86 ASP A C 1
ATOM 678 O O . ASP A 1 86 ? 5.464 4.586 8.017 1.00 68.56 86 ASP A O 1
ATOM 682 N N . ILE A 1 87 ? 7.580 3.955 7.592 1.00 67.75 87 ILE A N 1
ATOM 683 C CA . ILE A 1 87 ? 7.344 2.530 7.791 1.00 67.75 87 ILE A CA 1
ATOM 684 C C . ILE A 1 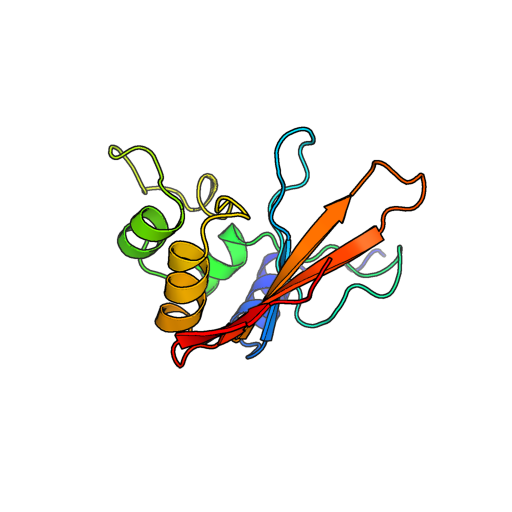87 ? 6.916 2.232 9.233 1.00 67.75 87 ILE A C 1
ATOM 686 O O . ILE A 1 87 ? 6.245 1.236 9.470 1.00 67.75 87 ILE A O 1
ATOM 690 N N . ASP A 1 88 ? 7.279 3.113 10.169 1.00 71.19 88 ASP A N 1
ATOM 691 C CA . ASP A 1 88 ? 6.970 2.974 11.590 1.00 71.19 88 ASP A CA 1
ATOM 692 C C . ASP A 1 88 ? 5.618 3.604 11.972 1.00 71.19 88 ASP A C 1
ATOM 694 O O . ASP A 1 88 ? 5.166 3.447 13.106 1.00 71.19 88 ASP A O 1
ATOM 698 N N . ASN A 1 89 ? 4.941 4.309 11.056 1.00 80.00 89 ASN A N 1
ATOM 699 C CA . ASN A 1 89 ? 3.676 4.974 11.365 1.00 80.00 89 ASN A CA 1
ATOM 700 C C . ASN A 1 89 ? 2.468 4.080 11.052 1.00 80.00 89 ASN A C 1
ATOM 702 O O . ASN A 1 89 ? 1.839 4.174 9.998 1.00 80.00 89 ASN A O 1
ATOM 706 N N . GLU A 1 90 ? 2.153 3.198 11.998 1.00 84.12 90 GLU A N 1
ATOM 707 C CA . GLU A 1 90 ? 1.065 2.219 11.890 1.00 84.12 90 GLU A CA 1
ATOM 708 C C . GLU A 1 90 ? -0.305 2.856 11.637 1.00 84.12 90 GLU A C 1
ATOM 710 O O . GLU A 1 90 ? -1.081 2.324 10.847 1.00 84.12 90 GLU A O 1
ATOM 715 N N . GLU A 1 91 ? -0.592 4.003 12.256 1.00 87.19 91 GLU A N 1
ATOM 716 C CA . GLU A 1 91 ? -1.869 4.704 12.083 1.00 87.19 91 GLU A CA 1
ATOM 717 C C . GLU A 1 91 ? -2.087 5.128 10.632 1.00 87.19 91 GLU A C 1
ATOM 719 O O . GLU A 1 91 ? -3.189 5.008 10.100 1.00 87.19 91 GLU A O 1
ATOM 724 N N . LYS A 1 92 ? -1.033 5.600 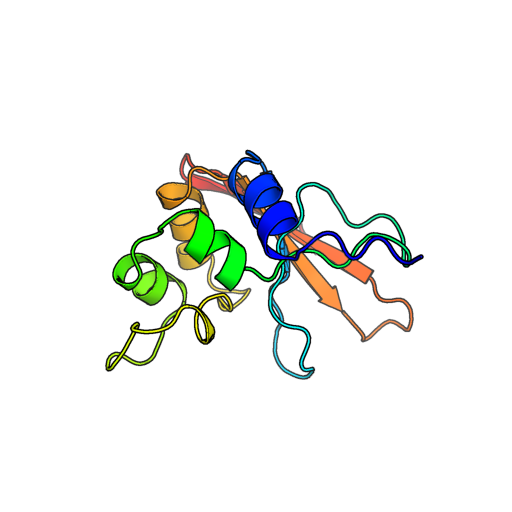9.966 1.00 86.75 92 LYS A N 1
ATOM 725 C CA . LYS A 1 92 ? -1.095 6.006 8.561 1.00 86.75 92 LYS A CA 1
ATOM 726 C C . LYS A 1 92 ? -1.318 4.809 7.634 1.00 86.75 92 LYS A C 1
ATOM 728 O O . LYS A 1 92 ? -2.119 4.907 6.708 1.00 86.75 92 LYS A O 1
ATOM 733 N N . TRP A 1 93 ? -0.683 3.669 7.904 1.00 88.00 93 TRP A N 1
ATOM 734 C CA . TRP A 1 93 ? -0.919 2.437 7.141 1.00 88.00 93 TRP A CA 1
ATOM 735 C C . TRP A 1 93 ? -2.321 1.862 7.351 1.00 88.00 93 TRP A C 1
ATOM 737 O O . TRP A 1 93 ? -2.951 1.437 6.385 1.00 88.00 93 TRP A O 1
ATOM 747 N N . ALA A 1 94 ? -2.831 1.898 8.584 1.00 90.56 94 ALA A N 1
ATOM 748 C CA . ALA A 1 94 ? -4.198 1.489 8.889 1.00 90.56 94 ALA A CA 1
ATOM 749 C C . ALA A 1 94 ? -5.219 2.387 8.175 1.00 90.56 94 ALA A C 1
ATOM 751 O O . ALA A 1 94 ? -6.095 1.876 7.483 1.00 90.56 94 ALA A O 1
ATOM 752 N N . LYS A 1 95 ? -5.043 3.716 8.241 1.00 90.88 95 LYS A N 1
ATOM 753 C CA . LYS A 1 95 ? -5.867 4.674 7.487 1.00 90.88 95 LYS A CA 1
ATOM 754 C C . LYS A 1 95 ? -5.834 4.381 5.991 1.00 90.88 95 LYS A C 1
ATOM 756 O O . LYS A 1 95 ? -6.884 4.366 5.360 1.00 90.88 95 LYS A O 1
ATOM 761 N N . LEU A 1 96 ? -4.649 4.112 5.430 1.00 91.00 96 LEU A N 1
ATOM 762 C CA . LEU A 1 96 ? -4.499 3.755 4.018 1.00 91.00 96 LEU A CA 1
ATOM 763 C C . LEU A 1 96 ? -5.317 2.517 3.647 1.00 91.00 96 LEU A C 1
ATOM 765 O O . LEU A 1 96 ? -6.028 2.547 2.646 1.00 91.00 96 LEU A O 1
ATOM 769 N N . ALA A 1 97 ? -5.248 1.452 4.447 1.00 94.00 97 ALA A N 1
ATOM 770 C CA . ALA A 1 97 ? -6.021 0.231 4.223 1.00 94.00 97 ALA A CA 1
ATOM 771 C C . ALA A 1 97 ? -7.535 0.482 4.310 1.00 94.00 97 ALA A C 1
ATOM 773 O O . ALA A 1 97 ? -8.284 0.026 3.445 1.00 94.00 97 ALA A O 1
ATOM 774 N N . GLU A 1 98 ? -7.972 1.252 5.309 1.00 92.94 98 GLU A N 1
ATOM 775 C CA . GLU A 1 98 ? -9.374 1.610 5.532 1.00 92.94 98 GLU A CA 1
ATOM 776 C C . GLU A 1 98 ? -9.960 2.373 4.338 1.00 92.94 98 GLU A C 1
ATOM 778 O O . GLU A 1 98 ? -10.929 1.918 3.730 1.00 92.94 98 GLU A O 1
ATOM 783 N N . PHE A 1 99 ? -9.356 3.499 3.939 1.00 91.19 99 PHE A N 1
ATOM 784 C CA . PHE A 1 99 ? -9.962 4.341 2.902 1.00 91.19 99 PHE A CA 1
ATOM 785 C C . PHE A 1 99 ? -9.833 3.737 1.495 1.00 91.19 99 PHE A C 1
ATOM 787 O O . PHE A 1 99 ? -10.680 3.985 0.637 1.00 91.19 99 PHE A O 1
ATOM 794 N N . THR A 1 100 ? -8.792 2.937 1.234 1.00 92.81 100 THR A N 1
ATOM 795 C CA . THR A 1 100 ? -8.635 2.254 -0.064 1.00 92.81 100 THR A CA 1
ATOM 796 C C . THR A 1 100 ? -9.447 0.963 -0.158 1.00 92.81 100 THR A C 1
ATOM 798 O O . THR A 1 100 ? -9.645 0.444 -1.262 1.00 92.81 100 THR A O 1
ATOM 801 N N . GLY A 1 101 ? -9.903 0.422 0.977 1.00 94.69 101 GLY A N 1
ATOM 802 C CA . GLY A 1 101 ? -10.552 -0.884 1.048 1.00 94.69 101 GLY A CA 1
ATOM 803 C C . GLY A 1 101 ? -9.609 -2.047 0.721 1.00 94.69 101 GLY A C 1
ATOM 804 O O . GLY A 1 101 ? -10.072 -3.096 0.271 1.00 94.69 101 GLY A O 1
ATOM 805 N N . LYS A 1 102 ? -8.291 -1.864 0.884 1.00 95.62 102 LYS A N 1
ATOM 806 C CA . LYS A 1 102 ? -7.256 -2.844 0.515 1.00 95.62 102 LYS A CA 1
ATOM 807 C C . LYS A 1 102 ? -6.620 -3.479 1.737 1.00 95.62 102 LYS A C 1
ATOM 809 O O . LYS A 1 102 ? -6.338 -2.803 2.720 1.00 95.62 102 LYS A O 1
ATOM 814 N N . VAL A 1 103 ? -6.316 -4.767 1.642 1.00 96.62 103 VAL A N 1
ATOM 815 C CA . VAL A 1 103 ? -5.398 -5.417 2.579 1.00 96.62 103 VAL A CA 1
ATOM 816 C C . VAL A 1 103 ? -3.975 -5.064 2.160 1.00 96.62 103 VAL A C 1
ATOM 818 O O . VAL A 1 103 ? -3.574 -5.338 1.030 1.00 96.62 103 VAL A O 1
ATOM 821 N N . ILE A 1 104 ? -3.208 -4.437 3.047 1.00 93.94 104 ILE A N 1
ATOM 822 C CA . ILE A 1 104 ? -1.867 -3.935 2.748 1.00 93.94 104 ILE A CA 1
ATOM 823 C C . ILE A 1 104 ? -0.828 -4.768 3.486 1.00 93.94 104 ILE A C 1
ATOM 825 O O . ILE A 1 104 ? -0.670 -4.667 4.699 1.00 93.94 104 ILE A O 1
ATOM 829 N N . HIS A 1 105 ? -0.072 -5.543 2.725 1.00 92.19 105 HIS A N 1
ATOM 830 C CA . HIS A 1 105 ? 1.138 -6.229 3.141 1.00 92.19 105 HIS A CA 1
ATOM 831 C C . HIS A 1 105 ? 2.309 -5.248 3.055 1.00 92.19 105 HIS A C 1
ATOM 833 O O . HIS A 1 105 ? 2.807 -4.945 1.968 1.00 92.19 105 HIS A O 1
ATOM 839 N N . LEU A 1 106 ? 2.742 -4.716 4.196 1.00 88.81 106 LEU A N 1
ATOM 840 C CA . LEU A 1 106 ? 3.856 -3.778 4.261 1.00 88.81 106 LEU A CA 1
ATOM 841 C C . LEU A 1 106 ? 5.179 -4.531 4.151 1.00 88.81 106 LEU A C 1
ATOM 843 O O . LEU A 1 106 ? 5.564 -5.283 5.047 1.00 88.81 106 LEU A O 1
ATOM 847 N N . ILE A 1 107 ? 5.890 -4.296 3.054 1.00 83.75 107 ILE A N 1
ATOM 848 C CA . ILE A 1 107 ? 7.156 -4.945 2.740 1.00 83.75 107 ILE A CA 1
ATOM 849 C C . ILE A 1 107 ? 8.314 -3.969 2.939 1.00 83.75 107 ILE A C 1
ATOM 851 O O . ILE A 1 107 ? 8.310 -2.838 2.450 1.00 83.75 107 ILE A O 1
ATOM 855 N N . TYR A 1 108 ? 9.351 -4.449 3.613 1.00 77.50 108 TYR A N 1
ATOM 856 C CA . TYR A 1 108 ? 10.637 -3.791 3.752 1.00 77.50 108 TYR A CA 1
ATOM 857 C C . TYR A 1 108 ? 11.698 -4.489 2.907 1.00 77.50 108 TYR A C 1
ATOM 859 O O . TYR A 1 108 ? 11.771 -5.716 2.855 1.00 77.50 108 TYR A O 1
ATOM 867 N N . TYR A 1 109 ? 12.553 -3.694 2.272 1.00 71.06 109 TYR A N 1
ATOM 868 C CA . TYR A 1 109 ? 13.736 -4.183 1.575 1.00 71.06 109 TYR A CA 1
ATOM 869 C C . TYR A 1 109 ? 14.987 -3.793 2.353 1.00 71.06 109 TYR A C 1
ATOM 871 O O . TYR A 1 109 ? 15.288 -2.604 2.469 1.00 71.06 109 TYR A O 1
ATOM 879 N N . SER A 1 110 ? 15.727 -4.787 2.849 1.00 64.31 110 SER A N 1
ATOM 880 C CA . SER A 1 110 ? 17.044 -4.573 3.457 1.00 64.31 110 SER A CA 1
ATOM 881 C C . SER A 1 110 ? 18.147 -4.876 2.446 1.00 64.31 110 SER A C 1
ATOM 883 O O . SER A 1 110 ? 18.223 -5.990 1.925 1.00 64.31 110 SER A O 1
ATOM 885 N N . ASP A 1 111 ? 19.029 -3.908 2.185 1.00 57.47 111 ASP A N 1
ATOM 886 C CA . ASP A 1 111 ? 20.246 -4.120 1.390 1.00 57.47 111 ASP A CA 1
ATOM 887 C C . ASP A 1 111 ? 21.449 -4.574 2.240 1.00 57.47 111 ASP A C 1
ATOM 889 O O . ASP A 1 111 ? 22.495 -4.917 1.690 1.00 57.47 111 ASP A O 1
ATOM 893 N N . GLN A 1 112 ? 21.292 -4.654 3.568 1.00 53.38 112 GLN A N 1
ATOM 894 C CA . GLN A 1 112 ? 22.382 -4.949 4.503 1.00 53.38 112 GLN A CA 1
ATOM 895 C C . GLN A 1 112 ? 22.908 -6.397 4.451 1.00 53.38 112 GLN A C 1
ATOM 897 O O . GLN A 1 112 ? 23.964 -6.664 5.016 1.00 53.38 112 GLN A O 1
ATOM 902 N N . MET A 1 113 ? 22.234 -7.334 3.769 1.00 43.56 113 MET A N 1
ATOM 903 C CA . MET A 1 113 ? 22.594 -8.767 3.787 1.00 43.56 113 MET A CA 1
ATOM 904 C C . MET A 1 113 ? 23.084 -9.353 2.451 1.00 43.56 113 MET A C 1
ATOM 906 O O . MET A 1 113 ? 22.984 -10.559 2.259 1.00 43.56 113 MET A O 1
ATOM 910 N N . GLN A 1 114 ? 23.613 -8.549 1.516 1.00 45.28 114 GLN A N 1
ATOM 911 C CA . GLN A 1 114 ? 24.165 -8.982 0.202 1.00 45.28 114 GLN A CA 1
ATOM 912 C C . GLN A 1 114 ? 23.212 -9.780 -0.725 1.00 45.28 114 GLN A C 1
ATOM 914 O O . GLN A 1 114 ? 23.488 -9.934 -1.913 1.00 45.28 114 GLN A O 1
ATOM 919 N N . VAL A 1 115 ? 22.046 -10.184 -0.227 1.00 48.50 115 VAL A N 1
ATOM 920 C CA . VAL A 1 115 ? 20.900 -10.742 -0.931 1.00 48.50 115 VAL A CA 1
ATOM 921 C C . VAL A 1 115 ? 19.718 -9.874 -0.527 1.00 48.50 115 VAL A C 1
ATOM 923 O O . VAL A 1 115 ? 19.363 -9.800 0.650 1.00 48.50 115 VAL A O 1
ATOM 926 N N . GLY A 1 116 ? 19.153 -9.155 -1.495 1.00 56.06 116 GLY A N 1
ATOM 927 C CA . GLY A 1 116 ? 18.009 -8.277 -1.280 1.00 56.06 116 GLY A CA 1
ATOM 928 C C . GLY A 1 116 ? 16.824 -9.053 -0.722 1.00 56.06 116 GLY A C 1
ATOM 929 O O . GLY A 1 116 ? 16.110 -9.709 -1.478 1.00 56.06 116 GLY A O 1
ATOM 930 N N . THR A 1 117 ? 16.646 -9.005 0.596 1.00 63.12 117 THR A N 1
ATOM 931 C CA . THR A 1 117 ? 15.608 -9.771 1.283 1.00 63.12 117 THR A CA 1
ATOM 932 C C . THR A 1 117 ? 14.392 -8.880 1.463 1.00 63.12 117 THR A C 1
ATOM 934 O O . THR A 1 117 ? 14.480 -7.782 2.019 1.00 63.12 117 THR A O 1
ATOM 937 N N . TRP A 1 118 ? 13.268 -9.359 0.941 1.00 74.69 118 TRP A N 1
ATOM 938 C CA . TRP A 1 118 ? 11.953 -8.761 1.109 1.00 74.69 118 TRP A CA 1
ATOM 939 C C . TRP A 1 118 ? 11.356 -9.305 2.403 1.00 74.69 118 TRP A C 1
ATOM 941 O O . TRP A 1 118 ? 11.049 -10.492 2.490 1.00 74.69 118 TRP A O 1
ATOM 951 N N . THR A 1 119 ? 11.223 -8.455 3.413 1.00 78.50 119 THR A N 1
ATOM 952 C CA . THR A 1 119 ? 10.639 -8.821 4.704 1.00 78.50 119 THR A CA 1
ATOM 953 C C . THR A 1 119 ? 9.260 -8.198 4.814 1.00 78.50 119 THR A C 1
ATOM 955 O O . THR A 1 119 ? 9.126 -6.979 4.754 1.00 78.50 119 THR A O 1
ATOM 958 N N . GLU A 1 120 ? 8.232 -9.019 4.992 1.00 84.25 120 GLU A N 1
ATOM 959 C CA . GLU A 1 120 ? 6.913 -8.529 5.383 1.00 84.25 120 GLU A CA 1
ATOM 960 C C . GLU A 1 120 ? 6.940 -8.129 6.859 1.00 84.25 120 GLU A C 1
ATOM 962 O O . GLU A 1 120 ? 7.305 -8.934 7.714 1.00 84.25 120 GLU A O 1
ATOM 967 N N . LEU A 1 121 ? 6.600 -6.875 7.149 1.00 86.19 121 LEU A N 1
ATOM 968 C CA . LEU A 1 121 ? 6.615 -6.324 8.504 1.00 86.19 121 LEU A CA 1
ATOM 969 C C . LEU A 1 121 ? 5.254 -6.435 9.184 1.00 86.19 121 LEU A C 1
ATOM 971 O O . LEU A 1 121 ? 5.169 -6.746 10.371 1.00 86.19 121 LEU A O 1
ATOM 975 N N . ALA A 1 122 ? 4.190 -6.145 8.443 1.00 90.69 122 ALA A N 1
ATOM 976 C CA . ALA A 1 122 ? 2.834 -6.154 8.959 1.00 90.69 122 ALA A CA 1
ATOM 977 C C . ALA A 1 122 ? 1.814 -6.287 7.827 1.00 90.69 122 ALA A C 1
ATOM 979 O O . ALA A 1 122 ? 2.107 -5.961 6.675 1.00 90.69 122 ALA A O 1
ATOM 980 N N . VAL A 1 123 ? 0.610 -6.727 8.183 1.00 94.44 123 VAL A N 1
ATOM 981 C CA . VAL A 1 123 ? -0.567 -6.721 7.313 1.00 94.44 123 VAL A CA 1
ATOM 982 C C . VAL A 1 123 ? -1.623 -5.808 7.928 1.00 94.44 123 VAL A C 1
ATOM 984 O O . VAL A 1 123 ? -1.996 -5.996 9.086 1.00 94.44 123 VAL A O 1
ATOM 987 N N . TYR A 1 124 ? -2.090 -4.826 7.164 1.00 94.56 124 TYR A N 1
ATOM 988 C CA . TYR A 1 124 ? -3.131 -3.878 7.561 1.00 94.56 124 TYR A CA 1
ATOM 989 C C . TYR A 1 124 ? -4.414 -4.205 6.809 1.00 94.56 124 TYR A C 1
ATOM 991 O O . TYR A 1 124 ? -4.406 -4.289 5.583 1.00 94.56 124 TYR A O 1
ATOM 999 N N . HIS A 1 125 ? -5.508 -4.398 7.534 1.00 96.62 125 HIS A N 1
ATOM 1000 C CA . HIS A 1 125 ? -6.801 -4.755 6.962 1.00 96.62 125 HIS A CA 1
ATOM 1001 C C . HIS A 1 125 ? -7.738 -3.539 6.915 1.00 96.62 125 HIS A C 1
ATOM 1003 O O . HIS A 1 125 ? -7.662 -2.683 7.799 1.00 96.62 125 HIS A O 1
ATOM 1009 N N . PRO A 1 126 ? -8.666 -3.471 5.940 1.00 95.19 126 PRO A N 1
ATOM 1010 C CA . PRO A 1 126 ? -9.648 -2.385 5.848 1.00 95.19 126 PRO A CA 1
ATOM 1011 C C . PRO A 1 126 ? -10.583 -2.263 7.055 1.00 95.19 126 PRO A C 1
ATOM 1013 O O . PRO A 1 126 ? -11.171 -1.212 7.273 1.00 95.19 126 PRO A O 1
ATOM 1016 N N . ASP A 1 127 ? -10.738 -3.339 7.829 1.00 94.56 127 ASP A N 1
ATOM 1017 C CA . ASP A 1 127 ? -11.542 -3.385 9.055 1.00 94.56 127 ASP A CA 1
ATOM 1018 C C . ASP A 1 127 ? -10.797 -2.839 10.291 1.00 94.56 127 ASP A C 1
ATOM 1020 O O . ASP A 1 127 ? -11.307 -2.915 11.409 1.00 94.56 127 ASP A O 1
ATOM 1024 N N . GLY A 1 128 ? -9.581 -2.310 10.108 1.00 90.19 128 GLY A N 1
ATOM 1025 C CA . GLY A 1 128 ? -8.731 -1.778 11.172 1.00 90.19 128 GLY A CA 1
ATOM 1026 C C . GLY A 1 128 ? -7.877 -2.829 11.884 1.00 90.19 128 GLY A C 1
ATOM 1027 O O . GLY A 1 128 ? -7.087 -2.484 12.767 1.00 90.19 128 GLY A O 1
ATOM 1028 N N . ARG A 1 129 ? -7.980 -4.113 11.520 1.00 94.19 129 ARG A N 1
ATOM 1029 C CA . ARG A 1 129 ? -7.127 -5.167 12.079 1.00 94.19 129 ARG A CA 1
ATOM 1030 C C . ARG A 1 129 ? -5.693 -5.030 11.564 1.00 94.19 129 ARG A C 1
ATOM 1032 O O . ARG A 1 129 ? -5.458 -4.787 10.382 1.00 94.19 129 ARG A O 1
ATOM 1039 N N . VAL A 1 130 ? -4.720 -5.250 12.449 1.00 93.00 130 VAL A N 1
ATOM 1040 C CA . VAL A 1 130 ? -3.288 -5.214 12.114 1.00 93.00 130 VAL A CA 1
ATOM 1041 C C . VAL A 1 130 ? -2.609 -6.500 12.576 1.00 93.00 130 VAL A C 1
ATOM 1043 O O . VAL A 1 130 ? -2.673 -6.861 13.750 1.00 93.00 130 VAL A O 1
ATOM 1046 N N . GLU A 1 131 ? -1.927 -7.184 11.660 1.00 93.75 131 GLU A N 1
ATOM 1047 C CA . GLU A 1 131 ? -1.134 -8.382 11.940 1.00 93.75 131 GLU A CA 1
ATOM 1048 C C . GLU A 1 131 ? 0.353 -8.050 11.839 1.00 93.75 131 GLU A C 1
ATOM 1050 O O . GLU A 1 131 ? 0.905 -7.947 10.746 1.00 93.75 131 GLU A O 1
ATOM 1055 N N . LYS A 1 132 ? 1.030 -7.894 12.978 1.00 89.00 132 LYS A N 1
ATOM 1056 C CA . LYS A 1 132 ? 2.476 -7.641 13.000 1.00 89.00 132 LYS A CA 1
ATOM 1057 C C . LYS A 1 132 ? 3.241 -8.948 12.813 1.00 89.00 132 LYS A C 1
ATOM 1059 O O . LYS A 1 132 ? 2.977 -9.927 13.513 1.00 89.00 132 LYS A O 1
ATOM 1064 N N . LYS A 1 133 ? 4.220 -8.961 11.911 1.00 82.25 133 LYS A N 1
ATOM 1065 C CA . LYS A 1 133 ? 5.179 -10.060 11.783 1.00 82.25 133 LYS A CA 1
ATOM 1066 C C . LYS A 1 133 ? 6.354 -9.748 12.712 1.00 82.25 133 LYS A C 1
ATOM 1068 O O . LYS A 1 133 ? 7.011 -8.718 12.571 1.00 82.25 133 LYS A O 1
ATOM 1073 N N . GLN A 1 134 ? 6.552 -10.580 13.736 1.00 59.28 134 GLN A N 1
ATOM 1074 C CA . GLN A 1 134 ? 7.670 -10.421 14.672 1.00 59.28 134 GLN A CA 1
ATOM 1075 C C . GLN A 1 134 ? 9.007 -10.518 13.919 1.00 59.28 134 GLN A C 1
ATOM 1077 O O . GLN A 1 134 ? 9.147 -11.350 13.022 1.00 59.28 134 GLN A O 1
ATOM 1082 N N . LYS A 1 135 ? 9.947 -9.637 14.281 1.00 54.09 135 LYS A N 1
ATOM 1083 C CA . LYS A 1 135 ? 11.346 -9.664 13.830 1.00 54.09 135 LYS A CA 1
ATOM 1084 C C . LYS A 1 135 ? 12.107 -10.830 14.445 1.00 54.09 135 LYS A C 1
ATOM 1086 O O . LYS A 1 135 ? 11.846 -11.115 15.635 1.00 54.09 135 LYS A O 1
#

Foldseek 3Di:
DDPPPDLLVLLLVQLPAQAWAWEAEDDDDPPAIFIDNDPDDDPPPPDGHHPLSNCVSNVPDLVLQCVLAVDDPPDSPGSPSGRHGDLPPLVSVLSVQQRSQHWYFYWYWDPPPVDTDIDGAWIHHNVRDIGGDDD